Protein AF-A0A0M2H7H2-F1 (afdb_monomer_lite)

Structure (mmCIF, N/CA/C/O backbone):
data_AF-A0A0M2H7H2-F1
#
_entry.id   AF-A0A0M2H7H2-F1
#
loop_
_atom_site.group_PDB
_atom_site.id
_atom_site.type_symbol
_atom_site.label_atom_id
_atom_site.label_alt_id
_atom_site.label_comp_id
_atom_site.label_asym_id
_atom_site.label_entity_id
_atom_site.label_seq_id
_atom_site.pdbx_PDB_ins_code
_atom_site.Cartn_x
_atom_site.Cartn_y
_atom_site.Cartn_z
_atom_site.occupancy
_atom_site.B_iso_or_equiv
_atom_site.auth_seq_id
_atom_site.auth_comp_id
_atom_site.auth_asym_id
_atom_site.auth_atom_id
_atom_site.pdbx_PDB_model_num
ATOM 1 N N . MET A 1 1 ? -71.542 18.666 -13.109 1.00 45.34 1 MET A N 1
ATOM 2 C CA . MET A 1 1 ? -70.785 19.236 -11.972 1.00 45.34 1 MET A CA 1
ATOM 3 C C . MET A 1 1 ? -70.114 18.091 -11.235 1.00 45.34 1 MET A C 1
ATOM 5 O O . MET A 1 1 ? -70.822 17.278 -10.663 1.00 45.34 1 MET A O 1
ATOM 9 N N . MET A 1 2 ? -68.789 17.970 -11.308 1.00 44.16 2 MET A N 1
ATOM 10 C CA . MET A 1 2 ? -68.046 16.894 -10.643 1.00 44.16 2 MET A CA 1
ATOM 11 C C . MET A 1 2 ? -66.954 17.534 -9.781 1.00 44.16 2 MET A C 1
ATOM 13 O O . MET A 1 2 ? -66.149 18.323 -10.275 1.00 44.16 2 MET A O 1
ATOM 17 N N . ALA A 1 3 ? -67.015 17.280 -8.475 1.00 49.50 3 ALA A N 1
ATOM 18 C CA . ALA A 1 3 ? -66.170 17.903 -7.465 1.00 49.50 3 ALA A CA 1
ATOM 19 C C . ALA A 1 3 ? -64.718 17.401 -7.560 1.00 49.50 3 ALA A C 1
ATOM 21 O O . ALA A 1 3 ? -64.460 16.200 -7.626 1.00 49.50 3 ALA A O 1
ATOM 22 N N . LYS A 1 4 ? -63.759 18.332 -7.543 1.00 52.38 4 LYS A N 1
ATOM 23 C CA . LYS A 1 4 ? -62.320 18.048 -7.534 1.00 52.38 4 LYS A CA 1
ATOM 24 C C . LYS A 1 4 ? -61.893 17.646 -6.120 1.00 52.38 4 LYS A C 1
ATOM 26 O O . LYS A 1 4 ? -61.769 18.499 -5.244 1.00 52.38 4 LYS A O 1
ATOM 31 N N . ALA A 1 5 ? -61.660 16.355 -5.895 1.00 53.09 5 ALA A N 1
ATOM 32 C CA . ALA A 1 5 ? -61.084 15.862 -4.648 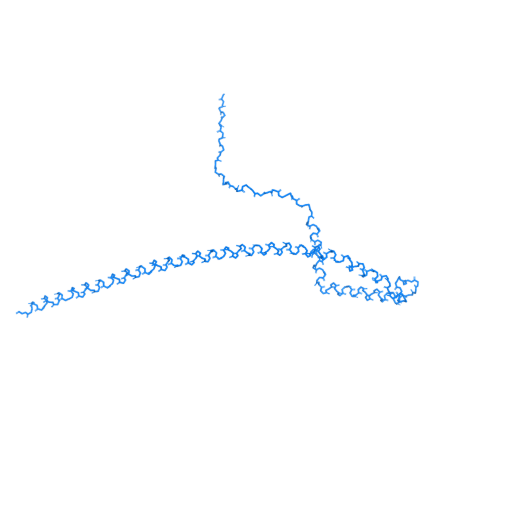1.00 53.09 5 ALA A CA 1
ATOM 33 C C . ALA A 1 5 ? -59.625 16.340 -4.509 1.00 53.09 5 ALA A C 1
ATOM 35 O O . ALA A 1 5 ? -58.766 16.041 -5.340 1.00 53.09 5 ALA A O 1
ATOM 36 N N . SER A 1 6 ? -59.360 17.111 -3.456 1.00 54.12 6 SER A N 1
ATOM 37 C CA . SER A 1 6 ? -58.027 17.573 -3.065 1.00 54.12 6 SER A CA 1
ATOM 38 C C . SER A 1 6 ? -57.212 16.405 -2.499 1.00 54.12 6 SER A C 1
ATOM 40 O O . SER A 1 6 ? -57.537 15.876 -1.436 1.00 54.12 6 SER A O 1
ATOM 42 N N . ARG A 1 7 ? -56.151 15.983 -3.201 1.00 56.59 7 ARG A N 1
ATOM 43 C CA . ARG A 1 7 ? -55.150 15.048 -2.662 1.00 56.59 7 ARG A CA 1
ATOM 44 C C . ARG A 1 7 ? -54.225 15.806 -1.713 1.00 56.59 7 ARG A C 1
ATOM 46 O O . ARG A 1 7 ? -53.404 16.603 -2.158 1.00 56.59 7 ARG A O 1
ATOM 53 N N . ARG A 1 8 ? -54.335 15.531 -0.413 1.00 61.25 8 ARG A N 1
ATOM 54 C CA . ARG A 1 8 ? -53.311 15.908 0.572 1.00 61.25 8 ARG A CA 1
ATOM 55 C C . ARG A 1 8 ? -52.084 14.993 0.410 1.00 61.25 8 ARG A C 1
ATOM 57 O O . ARG A 1 8 ? -52.277 13.788 0.248 1.00 61.25 8 ARG A O 1
ATOM 64 N N . PRO A 1 9 ? -50.850 15.523 0.448 1.00 53.06 9 PRO A N 1
ATOM 65 C CA . PRO A 1 9 ? -49.646 14.703 0.390 1.00 53.06 9 PRO A CA 1
ATOM 66 C C . PRO A 1 9 ? -49.440 13.978 1.727 1.00 53.06 9 PRO A C 1
ATOM 68 O O . PRO A 1 9 ? -49.514 14.592 2.791 1.00 53.06 9 PRO A O 1
ATOM 71 N N . ALA A 1 10 ? -49.226 12.662 1.660 1.00 61.16 10 ALA A N 1
ATOM 72 C CA . ALA A 1 10 ? -48.959 11.810 2.814 1.00 61.16 10 ALA A CA 1
ATOM 73 C C . ALA A 1 10 ? -47.617 12.186 3.467 1.00 61.16 10 ALA A C 1
ATOM 75 O O . ALA A 1 10 ? -46.617 12.387 2.781 1.00 61.16 10 ALA A O 1
ATOM 76 N N . LEU A 1 11 ? -47.619 12.285 4.797 1.00 59.72 11 LEU A N 1
ATOM 77 C CA . LEU A 1 11 ? -46.510 12.761 5.634 1.00 59.72 11 LEU A CA 1
ATOM 78 C C . LEU A 1 11 ? -45.514 11.658 6.037 1.00 59.72 11 LEU A C 1
ATOM 80 O O . LEU A 1 11 ? -44.749 11.850 6.975 1.00 59.72 11 LEU A O 1
ATOM 84 N N . ASP A 1 12 ? -45.501 10.530 5.330 1.00 58.78 12 ASP A N 1
ATOM 85 C CA . ASP A 1 12 ? -44.775 9.326 5.751 1.00 58.78 12 ASP A CA 1
ATOM 86 C C . ASP A 1 12 ? -43.577 9.011 4.841 1.00 58.78 12 ASP A C 1
ATOM 88 O O . ASP A 1 12 ? -43.400 7.908 4.332 1.00 58.78 12 ASP A O 1
ATOM 92 N N . ALA A 1 13 ? -42.757 10.032 4.584 1.00 60.41 13 ALA A N 1
ATOM 93 C CA . ALA A 1 13 ? -41.436 9.851 3.997 1.00 60.41 13 ALA A CA 1
ATOM 94 C C . ALA A 1 13 ? -40.393 10.103 5.095 1.00 60.41 13 ALA A C 1
ATOM 96 O O . ALA A 1 13 ? -40.366 11.211 5.649 1.00 60.41 13 ALA A O 1
ATOM 97 N N . PRO A 1 14 ? -39.528 9.126 5.432 1.00 47.41 14 PRO A N 1
ATOM 98 C CA . PRO A 1 14 ? -38.469 9.355 6.400 1.00 47.41 14 PRO A CA 1
ATOM 99 C C . PRO A 1 14 ? -37.608 10.508 5.887 1.00 47.41 14 PRO A C 1
ATOM 101 O O . PRO A 1 14 ? -37.116 10.481 4.757 1.00 47.41 14 PRO A O 1
ATOM 104 N N . ARG A 1 15 ? -37.466 11.556 6.708 1.00 55.69 15 ARG A N 1
ATOM 105 C CA . ARG A 1 15 ? -36.602 12.707 6.430 1.00 55.69 15 ARG A CA 1
ATOM 106 C C . ARG A 1 15 ? -35.156 12.220 6.321 1.00 55.69 15 ARG A C 1
ATOM 108 O O . ARG A 1 15 ? -34.415 12.204 7.299 1.00 55.69 15 ARG A O 1
ATOM 115 N N . GLY A 1 16 ? -34.763 11.822 5.114 1.00 48.09 16 GLY A N 1
ATOM 116 C CA . GLY A 1 16 ? -33.375 11.626 4.732 1.00 48.09 16 GLY A CA 1
ATOM 117 C C . GLY A 1 16 ? -32.630 12.927 4.988 1.00 48.09 16 GLY A C 1
ATOM 118 O O . GLY A 1 16 ? -32.994 13.978 4.463 1.00 48.09 16 GLY A O 1
ATOM 119 N N . ARG A 1 17 ? -31.638 12.846 5.870 1.00 52.53 17 ARG A N 1
ATOM 120 C CA . ARG A 1 17 ? -30.750 13.917 6.315 1.00 52.53 17 ARG A CA 1
ATOM 121 C C . ARG A 1 17 ? -30.194 14.677 5.105 1.00 52.53 17 ARG A C 1
ATOM 123 O O . ARG A 1 17 ? -29.247 14.239 4.460 1.00 52.53 17 ARG A O 1
ATOM 130 N N . GLY A 1 18 ? -30.833 15.798 4.779 1.00 53.06 18 GLY A N 1
ATOM 131 C CA . GLY A 1 18 ? -30.410 16.712 3.728 1.00 53.06 18 GLY A CA 1
ATOM 132 C C . GLY A 1 18 ? -29.109 17.381 4.139 1.00 53.06 18 GLY A C 1
ATOM 133 O O . GLY A 1 18 ? -29.073 18.125 5.114 1.00 53.06 18 GLY A O 1
ATOM 134 N N . GLY A 1 19 ? -28.037 17.081 3.415 1.00 55.91 19 GLY A N 1
ATOM 135 C CA . GLY A 1 19 ? -26.740 17.682 3.684 1.00 55.91 19 GLY A CA 1
ATOM 136 C C . GLY A 1 19 ? -25.582 16.880 3.128 1.00 55.91 19 GLY A C 1
ATOM 137 O O . GLY A 1 19 ? -24.687 16.513 3.875 1.00 55.91 19 GLY A O 1
ATOM 138 N N . MET A 1 20 ? -25.567 16.617 1.824 1.00 51.47 20 MET A N 1
ATOM 139 C CA . MET A 1 20 ? -24.298 16.401 1.139 1.00 51.47 20 MET A CA 1
ATOM 140 C C . MET A 1 20 ? -24.416 16.946 -0.272 1.00 51.47 20 MET A C 1
ATOM 142 O O . MET A 1 20 ? -25.214 16.478 -1.081 1.00 51.47 20 MET A O 1
ATOM 146 N N . LEU A 1 21 ? -23.649 18.011 -0.495 1.00 57.31 21 LEU A N 1
ATOM 147 C CA . LEU A 1 21 ? -23.339 18.609 -1.780 1.00 57.31 21 LEU A CA 1
ATOM 148 C C . LEU A 1 21 ? -23.366 17.547 -2.882 1.00 57.31 21 LEU A C 1
ATOM 150 O O . LEU A 1 21 ? -22.563 16.612 -2.865 1.00 57.31 21 LEU A O 1
ATOM 154 N N . SER A 1 22 ? -24.288 17.705 -3.833 1.00 57.06 22 SER A N 1
ATOM 155 C CA . SER A 1 22 ? -24.230 16.998 -5.109 1.00 57.06 22 SER A CA 1
ATOM 156 C C . SER A 1 22 ? -22.911 17.372 -5.774 1.00 57.06 22 SER A C 1
ATOM 158 O O . SER A 1 22 ? -22.779 18.420 -6.401 1.00 57.06 22 SER A O 1
ATOM 160 N N . ARG A 1 23 ? -21.894 16.539 -5.548 1.00 60.62 23 ARG A N 1
ATOM 161 C CA . ARG A 1 23 ? -20.603 16.626 -6.215 1.00 60.62 23 ARG A CA 1
ATOM 162 C C . ARG A 1 23 ? -20.886 16.451 -7.710 1.00 60.62 23 ARG A C 1
ATOM 164 O O . ARG A 1 23 ? -21.479 15.433 -8.070 1.00 60.62 23 ARG A O 1
ATOM 171 N N . PRO A 1 24 ? -20.527 17.415 -8.574 1.00 53.03 24 PRO A N 1
ATOM 172 C CA . PRO A 1 24 ? -20.788 17.276 -9.998 1.00 53.03 24 PRO A CA 1
ATOM 173 C C . PRO A 1 24 ? -20.114 15.997 -10.520 1.00 53.03 24 PRO A C 1
ATOM 175 O O . PRO A 1 24 ? -19.049 15.620 -10.009 1.00 53.03 24 PRO A O 1
ATOM 178 N N . PRO A 1 25 ? -20.719 15.304 -11.503 1.00 52.06 25 PRO A N 1
ATOM 179 C CA . PRO A 1 25 ? -20.148 14.092 -12.072 1.00 52.06 25 PRO A CA 1
ATOM 180 C C . PRO A 1 25 ? -18.769 14.433 -12.644 1.00 52.06 25 PRO A C 1
ATOM 182 O O . PRO A 1 25 ? -18.641 15.238 -13.565 1.00 52.06 25 PRO A O 1
ATOM 185 N N . ALA A 1 26 ? -17.720 13.876 -12.038 1.00 59.78 26 ALA A N 1
ATOM 186 C CA . ALA A 1 26 ? -16.348 14.151 -12.439 1.00 59.78 26 ALA A CA 1
ATOM 187 C C . ALA A 1 26 ? -16.138 13.677 -13.891 1.00 59.78 26 ALA A C 1
ATOM 189 O O . ALA A 1 26 ? -16.424 12.515 -14.195 1.00 59.78 26 ALA A O 1
ATOM 190 N N . PRO A 1 27 ? -15.636 14.530 -14.799 1.00 51.47 27 PRO A N 1
ATOM 191 C CA . PRO A 1 27 ? -15.522 14.181 -16.207 1.00 51.47 27 PRO A CA 1
ATOM 192 C C . PRO A 1 27 ? -14.472 13.078 -16.406 1.00 51.47 27 PRO A C 1
ATOM 194 O O . PRO A 1 27 ? -13.336 13.197 -15.962 1.00 51.47 27 PRO A O 1
ATOM 197 N N . SER A 1 28 ? -14.842 11.996 -17.099 1.00 55.47 28 SER A N 1
ATOM 198 C CA . SER A 1 28 ? -13.967 11.023 -17.793 1.00 55.47 28 SER A CA 1
ATOM 199 C C . SER A 1 28 ? -12.732 10.432 -17.067 1.00 55.47 28 SER A C 1
ATOM 201 O O . SER A 1 28 ? -11.849 9.870 -17.720 1.00 55.47 28 SER A O 1
ATOM 203 N N . ARG A 1 29 ? -12.686 10.446 -15.725 1.00 59.25 29 ARG A N 1
ATOM 204 C CA . ARG A 1 29 ? -11.609 9.855 -14.885 1.00 59.25 29 ARG A CA 1
ATOM 205 C C . ARG A 1 29 ? -11.406 8.342 -15.104 1.00 59.25 29 ARG A C 1
ATOM 207 O O . ARG A 1 29 ? -10.404 7.776 -14.661 1.00 59.25 29 ARG A O 1
ATOM 214 N N . ASP A 1 30 ? -12.339 7.716 -15.813 1.00 64.25 30 ASP A N 1
ATOM 215 C CA . ASP A 1 30 ? -12.426 6.283 -16.068 1.00 64.25 30 ASP A CA 1
ATOM 216 C C . ASP A 1 30 ? -11.562 5.798 -17.250 1.00 64.25 30 ASP A C 1
ATOM 218 O O . ASP A 1 30 ? -11.075 4.670 -17.253 1.00 64.25 30 ASP A O 1
ATOM 222 N N . ARG A 1 31 ? -11.289 6.645 -18.258 1.00 70.56 31 ARG A N 1
ATOM 223 C CA . ARG A 1 31 ? -10.403 6.260 -19.381 1.00 70.56 31 ARG A CA 1
ATOM 224 C C . ARG A 1 31 ? -8.931 6.378 -19.004 1.00 70.56 31 ARG A C 1
ATOM 226 O O . ARG A 1 31 ? -8.177 5.427 -19.179 1.00 70.56 31 ARG A O 1
ATOM 233 N N . PHE A 1 32 ? -8.547 7.522 -18.438 1.00 70.62 32 PHE A N 1
ATOM 234 C CA . PHE A 1 32 ? -7.179 7.743 -17.970 1.00 70.62 32 PHE A CA 1
ATOM 235 C C . PHE A 1 32 ? -6.838 6.814 -16.796 1.00 70.62 32 PHE A C 1
ATOM 237 O O . PHE A 1 32 ? -5.763 6.231 -16.777 1.00 70.62 32 PHE A O 1
ATOM 244 N N . GLY A 1 33 ? -7.790 6.585 -15.879 1.00 71.44 33 GLY A N 1
ATOM 245 C CA . GLY A 1 33 ? -7.630 5.639 -14.772 1.00 71.44 33 GLY A CA 1
ATOM 246 C C . GLY A 1 33 ? -7.343 4.209 -15.232 1.00 71.44 33 GLY A C 1
ATOM 247 O O . GLY A 1 33 ? -6.365 3.614 -14.782 1.00 71.44 33 GLY A O 1
ATOM 248 N N . ARG A 1 34 ? -8.134 3.683 -16.178 1.00 75.75 34 ARG A N 1
ATOM 249 C CA . ARG A 1 34 ? -7.917 2.336 -16.735 1.00 75.75 34 ARG A CA 1
ATOM 250 C C . ARG A 1 34 ? -6.601 2.217 -17.501 1.00 75.75 34 ARG A C 1
ATOM 252 O O . ARG A 1 34 ? -5.929 1.198 -17.379 1.00 75.75 34 ARG A O 1
ATOM 259 N N . PHE A 1 35 ? -6.203 3.255 -18.240 1.00 75.75 35 PHE A N 1
ATOM 260 C CA . PHE A 1 35 ? -4.898 3.286 -18.902 1.00 75.75 35 PHE A CA 1
ATOM 261 C C . PHE A 1 35 ? -3.750 3.242 -17.885 1.00 75.75 35 PHE A C 1
ATOM 263 O O . PHE A 1 35 ? -2.868 2.399 -18.007 1.00 75.75 35 PHE A O 1
ATOM 270 N N . THR A 1 36 ? -3.793 4.072 -16.835 1.00 70.75 36 THR A N 1
ATOM 271 C CA . THR A 1 36 ? -2.756 4.072 -15.787 1.00 70.75 36 THR A CA 1
ATOM 272 C C . THR A 1 36 ? -2.681 2.747 -15.031 1.00 70.75 36 THR A C 1
ATOM 274 O O . THR A 1 36 ? -1.591 2.285 -14.721 1.00 70.75 36 THR A O 1
ATOM 277 N N . GLU A 1 37 ? -3.818 2.098 -14.777 1.00 76.56 37 GLU A N 1
ATOM 278 C CA . GLU A 1 37 ? -3.860 0.798 -14.103 1.00 76.56 37 GLU A CA 1
ATOM 279 C C . GLU A 1 37 ? -3.289 -0.326 -14.981 1.00 76.56 37 GLU A C 1
ATOM 281 O O . GLU A 1 37 ? -2.571 -1.195 -14.488 1.00 76.56 37 GLU A O 1
ATOM 286 N N . TRP A 1 38 ? -3.561 -0.290 -16.291 1.00 78.62 38 TRP A N 1
ATOM 287 C CA . TRP A 1 38 ? -2.956 -1.216 -17.247 1.00 78.62 38 TRP A CA 1
ATOM 288 C C . TRP A 1 38 ? -1.441 -1.012 -17.342 1.00 78.62 38 TRP A C 1
ATOM 290 O O . TRP A 1 38 ? -0.701 -1.987 -17.254 1.00 78.62 38 TRP A O 1
ATOM 300 N N . VAL A 1 39 ? -0.975 0.240 -17.443 1.00 73.75 39 VAL A N 1
ATOM 301 C CA . VAL A 1 39 ? 0.462 0.567 -17.465 1.00 73.75 39 VAL A CA 1
ATOM 302 C C . VAL A 1 39 ? 1.149 0.106 -16.176 1.00 73.75 39 VAL A C 1
ATOM 304 O O . VAL A 1 39 ? 2.205 -0.518 -16.246 1.00 73.75 39 VAL A O 1
ATOM 307 N N . ALA A 1 40 ? 0.537 0.340 -15.011 1.00 74.88 40 ALA A N 1
ATOM 308 C CA . ALA A 1 40 ? 1.077 -0.098 -13.724 1.00 74.88 40 ALA A CA 1
ATOM 309 C C . ALA A 1 40 ? 1.194 -1.631 -13.635 1.00 74.88 40 ALA A C 1
ATOM 311 O O . ALA A 1 40 ? 2.228 -2.150 -13.214 1.00 74.88 40 ALA A O 1
ATOM 312 N N . ARG A 1 41 ? 0.174 -2.370 -14.095 1.00 78.62 41 ARG A N 1
ATOM 313 C CA . ARG A 1 41 ? 0.224 -3.841 -14.166 1.00 78.62 41 ARG A CA 1
ATOM 314 C C . ARG A 1 41 ? 1.252 -4.346 -15.180 1.00 78.62 41 ARG A C 1
ATOM 316 O O . ARG A 1 41 ? 1.944 -5.325 -14.907 1.00 78.62 41 ARG A O 1
ATOM 323 N N . ALA A 1 42 ? 1.383 -3.676 -16.322 1.00 77.81 42 ALA A N 1
ATOM 324 C CA . ALA A 1 42 ? 2.346 -4.036 -17.356 1.00 77.81 42 ALA A CA 1
ATOM 325 C C . ALA A 1 42 ? 3.796 -3.841 -16.882 1.00 77.81 42 ALA A C 1
ATOM 327 O O . ALA A 1 42 ? 4.602 -4.754 -17.036 1.00 77.81 42 ALA A O 1
ATOM 328 N N . MET A 1 43 ? 4.118 -2.712 -16.238 1.00 79.19 43 MET A N 1
ATOM 329 C CA . MET A 1 43 ? 5.469 -2.430 -15.725 1.00 79.19 43 MET A CA 1
ATOM 330 C C . MET A 1 43 ? 5.911 -3.389 -14.608 1.00 79.19 43 MET A C 1
ATOM 332 O O . MET A 1 43 ? 7.097 -3.682 -14.498 1.00 79.19 43 MET A O 1
ATOM 336 N N . GLY A 1 44 ? 4.979 -3.900 -13.796 1.00 76.19 44 GLY A N 1
ATOM 337 C CA . GLY A 1 44 ? 5.281 -4.821 -12.693 1.00 76.19 44 GLY A CA 1
ATOM 338 C C . GLY A 1 44 ? 5.471 -6.290 -13.094 1.00 76.19 44 GLY A C 1
ATOM 339 O O . GLY A 1 44 ? 5.741 -7.122 -12.231 1.00 76.19 44 GLY A O 1
ATOM 340 N N . THR A 1 45 ? 5.310 -6.640 -14.375 1.00 88.69 45 THR A N 1
ATOM 341 C CA . THR A 1 45 ? 5.364 -8.037 -14.832 1.00 88.69 45 THR A CA 1
ATOM 342 C C . THR A 1 45 ? 6.770 -8.401 -15.340 1.00 88.69 45 THR A C 1
ATOM 344 O O . THR A 1 45 ? 7.314 -7.670 -16.168 1.00 88.69 45 THR A O 1
ATOM 347 N N . PRO A 1 46 ? 7.348 -9.565 -14.971 1.00 89.25 46 PRO A N 1
ATOM 348 C CA . PRO A 1 46 ? 8.654 -10.013 -15.482 1.00 89.25 46 PRO A CA 1
ATOM 349 C C . PRO A 1 46 ? 8.740 -10.079 -17.016 1.00 89.25 46 PRO A C 1
ATOM 351 O O . PRO A 1 46 ? 9.796 -9.856 -17.603 1.00 89.25 46 PRO A O 1
ATOM 354 N N . ALA A 1 47 ? 7.611 -10.335 -17.680 1.00 88.62 47 ALA A N 1
ATOM 355 C CA . ALA A 1 47 ? 7.503 -10.358 -19.135 1.00 88.62 47 ALA A CA 1
ATOM 356 C C . ALA A 1 47 ? 7.818 -9.000 -19.793 1.00 88.62 47 ALA A C 1
ATOM 358 O O . ALA A 1 47 ? 8.381 -8.976 -20.885 1.00 88.62 47 ALA A O 1
ATOM 359 N N . PHE A 1 48 ? 7.501 -7.876 -19.138 1.00 89.25 48 PHE A N 1
ATOM 360 C CA . PHE A 1 48 ? 7.824 -6.544 -19.657 1.00 89.25 48 PHE A CA 1
ATOM 361 C C . PHE A 1 48 ? 9.335 -6.304 -19.670 1.00 89.25 48 PHE A C 1
ATOM 363 O O . PHE A 1 48 ? 9.872 -5.844 -20.676 1.00 89.25 48 PHE A O 1
ATOM 370 N N . LEU A 1 49 ? 10.024 -6.688 -18.589 1.00 89.56 49 LEU A N 1
ATOM 371 C CA . LEU A 1 49 ? 11.483 -6.608 -18.507 1.00 89.56 49 LEU A CA 1
ATOM 372 C C . LEU A 1 49 ? 12.138 -7.457 -19.599 1.00 89.56 49 LEU A C 1
ATOM 374 O O . LEU A 1 49 ? 12.994 -6.956 -20.319 1.00 89.56 49 LEU A O 1
ATOM 378 N N . LEU A 1 50 ? 11.680 -8.699 -19.791 1.00 93.69 50 LEU A N 1
ATOM 379 C CA . LEU A 1 50 ? 12.182 -9.569 -20.859 1.00 93.69 50 LEU A CA 1
ATOM 380 C C . LEU A 1 50 ? 11.962 -8.974 -22.255 1.00 93.69 50 LEU A C 1
ATOM 382 O O . LEU A 1 50 ? 12.872 -9.010 -23.080 1.00 93.69 50 LEU A O 1
ATOM 386 N N . GLY A 1 51 ? 10.785 -8.400 -22.519 1.00 93.50 51 GLY A N 1
ATOM 387 C CA . GLY A 1 51 ? 10.491 -7.737 -23.790 1.00 93.50 51 GLY A CA 1
ATOM 388 C C . GLY A 1 51 ? 11.397 -6.531 -24.051 1.00 93.50 51 GLY A C 1
ATOM 389 O O . GLY A 1 51 ? 11.946 -6.404 -25.145 1.00 93.50 51 GLY A O 1
ATOM 390 N N . LEU A 1 52 ? 11.608 -5.680 -23.040 1.00 91.88 52 LEU A N 1
ATOM 391 C CA . LEU A 1 52 ? 12.504 -4.524 -23.128 1.00 91.88 52 LEU A CA 1
ATOM 392 C C . LEU A 1 52 ? 13.962 -4.956 -23.348 1.00 91.88 52 LEU A C 1
ATOM 394 O O . LEU A 1 52 ? 14.649 -4.399 -24.201 1.00 91.88 52 LEU A O 1
ATOM 398 N N . THR A 1 53 ? 14.429 -5.984 -22.633 1.00 92.88 53 THR A N 1
ATOM 399 C CA . THR A 1 53 ? 15.771 -6.548 -22.827 1.00 92.88 53 THR A CA 1
ATOM 400 C C . THR A 1 53 ? 15.938 -7.117 -24.232 1.00 92.88 53 THR A C 1
ATOM 402 O O . THR A 1 53 ? 16.936 -6.826 -24.888 1.00 92.88 53 THR A O 1
ATOM 405 N N . LEU A 1 54 ? 14.960 -7.883 -24.724 1.00 95.94 54 LEU A N 1
ATOM 406 C CA . LEU A 1 54 ? 15.000 -8.447 -26.072 1.00 95.94 54 LEU A CA 1
ATOM 407 C C . LEU A 1 54 ? 15.020 -7.345 -27.137 1.00 95.94 54 LEU A C 1
ATOM 409 O O . LEU A 1 54 ? 15.772 -7.453 -28.101 1.00 95.94 54 LEU A O 1
ATOM 413 N N . PHE A 1 55 ? 14.252 -6.270 -26.941 1.00 94.00 55 PHE A N 1
ATOM 414 C CA . PHE A 1 55 ? 14.280 -5.096 -27.811 1.00 94.00 55 PHE A CA 1
ATOM 415 C C . PHE A 1 55 ? 15.670 -4.448 -27.849 1.00 94.00 55 PHE A C 1
ATOM 417 O O . PHE A 1 55 ? 16.204 -4.232 -28.934 1.00 94.00 55 PHE A O 1
ATOM 424 N N . CYS A 1 56 ? 16.293 -4.200 -26.692 1.00 92.62 56 CYS A N 1
ATOM 425 C CA . CYS A 1 56 ? 17.645 -3.638 -26.631 1.00 92.62 56 CYS A CA 1
ATOM 426 C C . CYS A 1 56 ? 18.675 -4.543 -27.326 1.00 92.62 56 CYS A C 1
ATOM 428 O O . CYS A 1 56 ? 19.493 -4.062 -28.108 1.00 92.62 56 CYS A O 1
ATOM 430 N N . VAL A 1 57 ? 18.616 -5.856 -27.085 1.00 93.75 57 VAL A N 1
ATOM 431 C CA . VAL A 1 57 ? 19.512 -6.832 -27.725 1.00 93.75 57 VAL A CA 1
ATOM 432 C C . VAL A 1 57 ? 19.304 -6.856 -29.238 1.00 93.75 57 VAL A C 1
ATOM 434 O O . VAL A 1 57 ? 20.279 -6.796 -29.985 1.00 93.75 57 VAL A O 1
ATOM 437 N N . ALA A 1 58 ? 18.054 -6.894 -29.703 1.00 92.94 58 ALA A N 1
ATOM 438 C CA . ALA A 1 58 ? 17.727 -6.876 -31.126 1.00 92.94 58 ALA A CA 1
ATOM 439 C C . ALA A 1 58 ? 18.186 -5.575 -31.802 1.00 92.94 58 ALA A C 1
A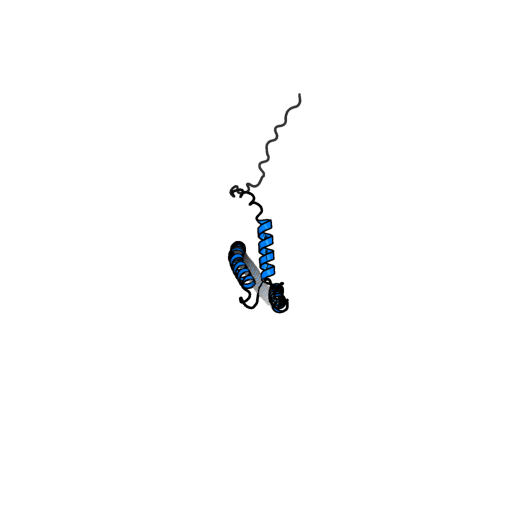TOM 441 O O . ALA A 1 58 ? 18.733 -5.621 -32.901 1.00 92.94 58 ALA A O 1
ATOM 442 N N . TRP A 1 59 ? 18.028 -4.428 -31.135 1.00 90.50 59 TRP A N 1
ATOM 443 C CA . TRP A 1 59 ? 18.484 -3.127 -31.628 1.00 90.50 59 TRP A CA 1
ATOM 444 C C . TRP A 1 59 ? 20.002 -3.077 -31.807 1.00 90.50 59 TRP A C 1
ATOM 446 O O . TRP A 1 59 ? 20.496 -2.667 -32.861 1.00 90.50 59 TRP A O 1
ATOM 456 N N . ILE A 1 60 ? 20.740 -3.519 -30.785 1.00 88.75 60 ILE A N 1
ATOM 457 C CA . ILE A 1 60 ? 22.203 -3.588 -30.810 1.00 88.75 60 ILE A CA 1
ATOM 458 C C . ILE A 1 60 ? 22.659 -4.553 -31.906 1.00 88.75 60 ILE A C 1
ATOM 460 O O . ILE A 1 60 ? 23.527 -4.203 -32.704 1.00 88.75 60 ILE A O 1
ATOM 464 N N . ALA A 1 61 ? 22.056 -5.743 -31.982 1.00 89.31 61 ALA A N 1
ATOM 465 C CA . ALA A 1 61 ? 22.380 -6.747 -32.990 1.00 89.31 61 ALA A CA 1
ATOM 466 C C . ALA A 1 61 ? 22.136 -6.220 -34.410 1.00 89.31 61 ALA A C 1
ATOM 468 O O . ALA A 1 61 ? 23.020 -6.330 -35.256 1.00 89.31 61 ALA A O 1
ATOM 469 N N . TRP A 1 62 ? 20.988 -5.582 -34.659 1.00 86.75 62 TRP A N 1
ATOM 470 C CA . TRP A 1 62 ? 20.656 -4.986 -35.954 1.00 86.75 62 TRP A CA 1
ATOM 471 C C . TRP A 1 62 ? 21.685 -3.934 -36.369 1.00 86.75 62 TRP A C 1
ATOM 473 O O . TRP A 1 62 ? 22.277 -4.028 -37.442 1.00 86.75 62 TRP A O 1
ATOM 483 N N . ASN A 1 63 ? 21.961 -2.964 -35.496 1.00 84.69 63 ASN A N 1
ATOM 484 C CA . ASN A 1 63 ? 22.867 -1.861 -35.811 1.00 84.69 63 ASN A CA 1
ATOM 485 C C . ASN A 1 63 ? 24.352 -2.260 -35.844 1.00 84.69 63 ASN A C 1
ATOM 487 O O . ASN A 1 63 ? 25.166 -1.527 -36.405 1.00 84.69 63 ASN A O 1
ATOM 491 N N . THR A 1 64 ? 24.713 -3.416 -35.283 1.00 83.00 64 THR A N 1
ATOM 492 C CA . THR A 1 64 ? 26.086 -3.942 -35.313 1.00 83.00 64 THR A CA 1
ATOM 493 C C . THR A 1 64 ? 26.322 -4.844 -36.528 1.00 83.00 64 THR A C 1
ATOM 495 O O . THR A 1 64 ? 27.361 -4.743 -37.178 1.00 83.00 64 THR A O 1
ATOM 498 N N . LEU A 1 65 ? 25.363 -5.717 -36.855 1.00 82.19 65 LEU A N 1
ATOM 499 C CA . LEU A 1 65 ? 25.508 -6.736 -37.900 1.00 82.19 65 LEU A CA 1
ATOM 500 C C . LEU A 1 65 ? 25.186 -6.212 -39.309 1.00 82.19 65 LEU A C 1
ATOM 502 O O . LEU A 1 65 ? 25.696 -6.766 -40.283 1.00 82.19 65 LEU A O 1
ATOM 506 N N . MET A 1 66 ? 24.371 -5.158 -39.454 1.00 78.06 66 MET A N 1
ATOM 507 C CA . MET A 1 66 ? 24.071 -4.595 -40.778 1.00 78.06 66 MET A CA 1
ATOM 508 C C . MET A 1 66 ? 25.252 -3.808 -41.382 1.00 78.06 66 MET A C 1
ATOM 510 O O . MET A 1 66 ? 26.087 -3.282 -40.643 1.00 78.06 66 MET A O 1
ATOM 514 N N . PRO A 1 67 ? 25.319 -3.672 -42.722 1.00 74.19 67 PRO A N 1
ATOM 515 C CA . PRO A 1 67 ? 26.263 -2.783 -43.407 1.00 74.19 67 PRO A CA 1
ATOM 516 C C . PRO A 1 67 ? 26.055 -1.309 -43.022 1.00 74.19 67 PRO A C 1
ATOM 518 O O . PRO A 1 67 ? 24.920 -0.899 -42.788 1.00 74.19 67 PRO A O 1
ATOM 521 N N . GLU A 1 68 ? 27.120 -0.498 -43.020 1.00 72.56 68 GLU A N 1
ATOM 522 C CA . GLU A 1 68 ? 27.111 0.902 -42.536 1.00 72.56 68 GLU A CA 1
ATOM 523 C C . GLU A 1 68 ? 26.008 1.783 -43.132 1.00 72.56 68 GLU A C 1
ATOM 525 O O . GLU A 1 68 ? 25.410 2.582 -42.422 1.00 72.56 68 GLU A O 1
ATOM 530 N N . GLN A 1 69 ? 25.670 1.568 -44.401 1.00 73.06 69 GLN A N 1
ATOM 531 C CA . GLN A 1 69 ? 24.604 2.276 -45.115 1.00 73.06 69 GLN A CA 1
ATOM 532 C C . GLN A 1 69 ? 23.183 2.068 -44.547 1.00 73.06 69 GLN A C 1
ATOM 534 O O . GLN A 1 69 ? 22.295 2.859 -44.848 1.00 73.06 69 GLN A O 1
ATOM 539 N N . TYR A 1 70 ? 22.956 1.036 -43.726 1.00 71.56 70 TYR A N 1
ATOM 540 C CA . TYR A 1 70 ? 21.663 0.758 -43.081 1.00 71.56 70 TYR A CA 1
ATOM 541 C C . TYR A 1 70 ? 21.705 0.878 -41.549 1.00 71.56 70 TYR A C 1
ATOM 543 O O . TYR A 1 70 ? 20.700 0.620 -40.882 1.00 71.56 70 TYR A O 1
ATOM 551 N N . ARG A 1 71 ? 22.853 1.258 -40.971 1.00 73.69 71 ARG A N 1
ATOM 552 C CA . ARG A 1 71 ? 22.985 1.464 -39.524 1.00 73.69 71 ARG A CA 1
ATOM 553 C C . ARG A 1 71 ? 22.357 2.804 -39.159 1.00 73.69 71 ARG A C 1
ATOM 555 O O . ARG A 1 71 ? 22.899 3.854 -39.486 1.00 73.69 71 ARG A O 1
ATOM 562 N N . PHE A 1 72 ? 21.223 2.763 -38.472 1.00 72.88 72 PHE A N 1
ATOM 563 C CA . PHE A 1 72 ? 20.571 3.967 -37.962 1.00 72.88 72 PHE A CA 1
ATOM 564 C C . PHE A 1 72 ? 21.278 4.504 -36.706 1.00 72.88 72 PHE A C 1
ATOM 566 O O . PHE A 1 72 ? 21.382 5.711 -36.516 1.00 72.88 72 PHE A O 1
ATOM 573 N N . ASP A 1 73 ? 21.800 3.606 -35.868 1.00 80.12 73 ASP A N 1
ATOM 574 C CA . ASP A 1 73 ? 22.412 3.912 -34.576 1.00 80.12 73 ASP A CA 1
ATOM 575 C C . ASP A 1 73 ? 23.763 3.196 -34.437 1.00 80.12 73 ASP A C 1
ATOM 577 O O . ASP A 1 73 ? 23.852 2.070 -33.952 1.00 80.12 73 ASP A O 1
ATOM 581 N N . SER A 1 74 ? 24.827 3.823 -34.941 1.00 75.31 74 SER A N 1
ATOM 582 C CA . SER A 1 74 ? 26.148 3.191 -35.043 1.00 75.31 74 SER A CA 1
ATOM 583 C C . SER A 1 74 ? 26.787 2.917 -33.676 1.00 75.31 74 SER A C 1
ATOM 585 O O . SER A 1 74 ? 26.854 3.794 -32.810 1.00 75.31 74 SER A O 1
ATOM 587 N N . ALA A 1 75 ? 27.375 1.725 -33.532 1.00 72.88 75 ALA A N 1
ATOM 588 C CA . ALA A 1 75 ? 28.166 1.343 -32.362 1.00 72.88 75 ALA A CA 1
ATOM 589 C C . ALA A 1 75 ? 29.374 2.274 -32.122 1.00 72.88 75 ALA A C 1
ATOM 591 O O . ALA A 1 75 ? 29.781 2.461 -30.979 1.00 72.88 75 ALA A O 1
ATOM 592 N N . ALA A 1 76 ? 29.909 2.916 -33.172 1.00 73.12 76 ALA A N 1
ATOM 593 C CA . ALA A 1 76 ? 31.017 3.872 -33.059 1.00 73.12 76 ALA A CA 1
ATOM 594 C C . ALA A 1 76 ? 30.659 5.116 -32.221 1.00 73.12 76 ALA A C 1
ATOM 596 O O . ALA A 1 76 ? 31.525 5.684 -31.564 1.00 73.12 76 ALA A O 1
ATOM 597 N N . ASN A 1 77 ? 29.376 5.492 -32.197 1.00 74.25 77 ASN A N 1
ATOM 598 C CA . ASN A 1 77 ? 28.850 6.607 -31.405 1.00 74.25 77 ASN A CA 1
ATOM 599 C C . ASN A 1 77 ? 28.179 6.121 -30.104 1.00 74.25 77 ASN A C 1
ATOM 601 O O . ASN A 1 77 ? 27.412 6.857 -29.485 1.00 74.25 77 ASN A O 1
ATOM 605 N N . GLY A 1 78 ? 28.410 4.862 -29.711 1.00 79.00 78 GLY A N 1
ATOM 606 C CA . GLY A 1 78 ? 27.908 4.296 -28.459 1.00 79.00 78 GLY A CA 1
ATOM 607 C C . GLY A 1 78 ? 26.386 4.145 -28.377 1.00 79.00 78 GLY A C 1
ATOM 608 O O . GLY A 1 78 ? 25.842 4.239 -27.283 1.00 79.00 78 GLY A O 1
ATOM 609 N N . PHE A 1 79 ? 25.695 3.925 -29.502 1.00 86.25 79 PHE A N 1
ATOM 610 C CA . PHE A 1 79 ? 24.227 3.820 -29.556 1.00 86.25 79 PHE A CA 1
ATOM 611 C C . PHE A 1 79 ? 23.513 5.072 -29.008 1.00 86.25 79 PHE A C 1
ATOM 613 O O . PHE A 1 79 ? 22.712 5.023 -28.064 1.00 86.25 79 PHE A O 1
ATOM 620 N N . THR A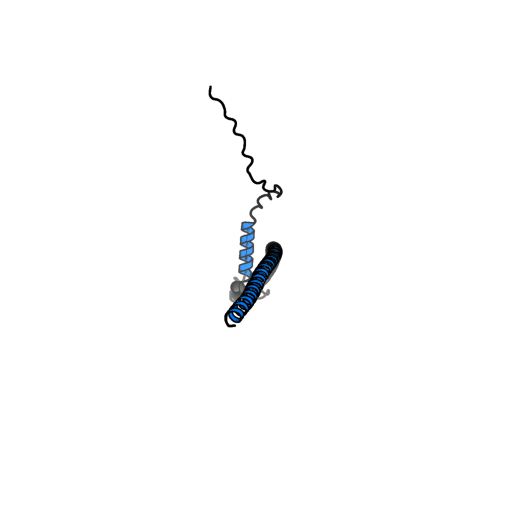 1 80 ? 23.851 6.237 -29.569 1.00 87.31 80 THR A N 1
ATOM 621 C CA . THR A 1 80 ? 23.308 7.529 -29.127 1.00 87.31 80 THR A CA 1
ATOM 622 C C . THR A 1 80 ? 21.780 7.565 -29.238 1.00 87.31 80 THR A C 1
ATOM 624 O O . THR A 1 80 ? 21.122 8.076 -28.333 1.00 87.31 80 THR A O 1
ATOM 627 N N . ALA A 1 81 ? 21.186 6.998 -30.295 1.00 88.38 81 ALA A N 1
ATOM 628 C CA . ALA A 1 81 ? 19.733 7.032 -30.471 1.00 88.38 81 ALA A CA 1
ATOM 629 C C . ALA A 1 81 ? 19.012 6.179 -29.417 1.00 88.38 81 ALA A C 1
ATOM 631 O O . ALA A 1 81 ? 18.049 6.647 -28.804 1.00 88.38 81 ALA A O 1
ATOM 632 N N . LEU A 1 82 ? 19.515 4.969 -29.144 1.00 90.62 82 LEU A N 1
ATOM 633 C CA . LEU A 1 82 ? 19.005 4.117 -28.069 1.00 90.62 82 LEU A CA 1
ATOM 634 C C . LEU A 1 82 ? 19.094 4.826 -26.711 1.00 90.62 82 LEU A C 1
ATOM 636 O O . LEU A 1 82 ? 18.139 4.824 -25.937 1.00 90.62 82 LEU A O 1
ATOM 640 N N . THR A 1 83 ? 20.219 5.486 -26.443 1.00 91.69 83 THR A N 1
ATOM 641 C CA . THR A 1 83 ? 20.451 6.216 -25.189 1.00 91.69 83 THR A CA 1
ATOM 642 C C . THR A 1 83 ? 19.481 7.389 -25.022 1.00 91.69 83 THR A C 1
ATOM 644 O O . THR A 1 83 ? 18.876 7.567 -23.959 1.00 91.69 83 THR A O 1
ATOM 647 N N . LEU A 1 84 ? 19.266 8.172 -26.082 1.00 91.94 84 LEU A N 1
ATOM 648 C CA . LEU A 1 84 ? 18.288 9.262 -26.082 1.00 91.94 84 LEU A CA 1
ATOM 649 C C . LEU A 1 84 ? 16.864 8.736 -25.859 1.00 91.94 84 LEU A C 1
ATOM 651 O O . LEU A 1 84 ? 16.107 9.303 -25.073 1.00 91.94 84 LEU A O 1
ATOM 655 N N . MET A 1 85 ? 16.508 7.613 -26.481 1.00 92.12 85 MET A N 1
ATOM 656 C CA . MET A 1 85 ? 15.195 6.998 -26.302 1.00 92.12 85 MET A CA 1
ATOM 657 C C . MET A 1 85 ? 14.977 6.488 -24.870 1.00 92.12 85 MET A C 1
ATOM 659 O O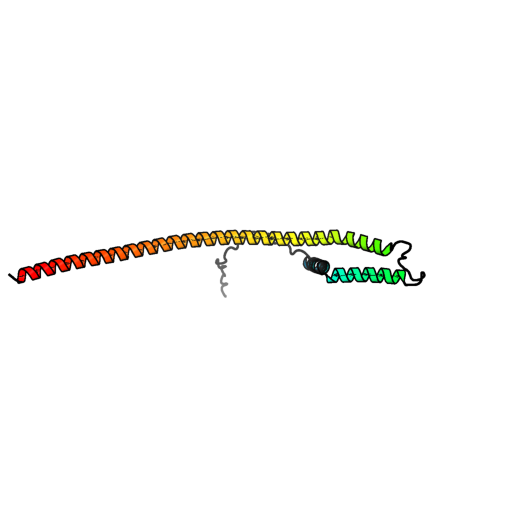 . MET A 1 85 ? 13.928 6.752 -24.282 1.00 92.12 85 MET A O 1
ATOM 663 N N . LEU A 1 86 ? 15.960 5.801 -24.281 1.00 92.25 86 LEU A N 1
ATOM 664 C CA . LEU A 1 86 ? 15.869 5.288 -22.909 1.00 92.25 86 LEU A CA 1
ATOM 665 C C . LEU A 1 86 ? 15.824 6.418 -21.869 1.00 92.25 86 LEU A C 1
ATOM 667 O O . LEU A 1 86 ? 15.048 6.349 -20.915 1.00 92.25 86 LEU A O 1
ATOM 671 N N . SER A 1 87 ? 16.596 7.490 -22.066 1.00 94.19 87 SER A N 1
ATOM 672 C CA . SER A 1 87 ? 16.545 8.663 -21.179 1.00 94.19 87 SER A CA 1
ATOM 673 C C . SER A 1 87 ? 15.195 9.388 -21.252 1.00 94.19 87 SER A C 1
ATOM 675 O O . SER A 1 87 ? 14.631 9.747 -20.214 1.00 94.19 87 SER A O 1
ATOM 677 N N . LEU A 1 88 ? 14.612 9.517 -22.449 1.00 93.44 88 LEU A N 1
ATOM 678 C CA . LEU A 1 88 ? 13.252 10.032 -22.621 1.00 93.44 88 LEU A CA 1
ATOM 679 C C . LEU A 1 88 ? 12.211 9.128 -21.944 1.00 93.44 88 LEU A C 1
ATOM 681 O O . LEU A 1 88 ? 11.313 9.624 -21.261 1.00 93.44 88 LEU A O 1
ATOM 685 N N . GLN A 1 89 ? 12.338 7.807 -22.097 1.00 93.19 89 GLN A N 1
ATOM 686 C CA . GLN A 1 89 ? 11.434 6.835 -21.481 1.00 93.19 89 GLN A CA 1
ATOM 687 C C . GLN A 1 89 ? 11.435 6.963 -19.953 1.00 93.19 89 GLN A C 1
ATOM 689 O O . GLN A 1 89 ? 10.364 7.012 -19.346 1.00 93.19 89 GLN A O 1
ATOM 694 N N . ALA A 1 90 ? 12.612 7.084 -19.336 1.00 90.31 90 ALA A N 1
ATOM 695 C CA . ALA A 1 90 ? 12.734 7.313 -17.899 1.00 90.31 90 ALA A CA 1
ATOM 696 C C . ALA A 1 90 ? 12.089 8.645 -17.469 1.00 90.31 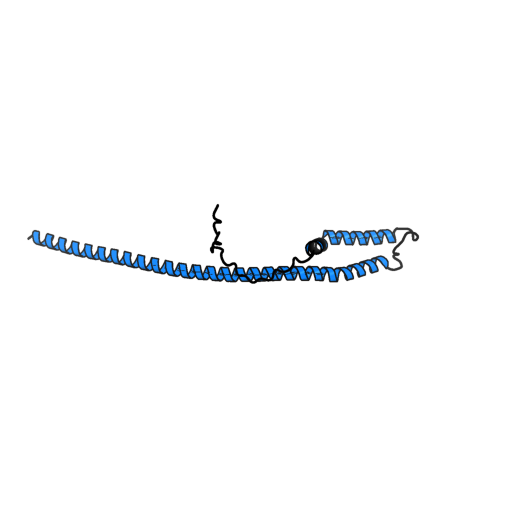90 ALA A C 1
ATOM 698 O O . ALA A 1 90 ? 11.350 8.686 -16.482 1.00 90.31 90 ALA A O 1
ATOM 699 N N . SER A 1 91 ? 12.307 9.718 -18.238 1.00 94.69 91 SER A N 1
ATOM 700 C CA . SER A 1 91 ? 11.746 11.044 -17.951 1.00 94.69 91 SER A CA 1
ATOM 701 C C . SER A 1 91 ? 10.214 11.060 -17.986 1.00 94.69 91 SER A C 1
ATOM 703 O O . SER A 1 91 ? 9.591 11.647 -17.102 1.00 94.69 91 SER A O 1
ATOM 705 N N . TYR A 1 92 ? 9.591 10.375 -18.951 1.00 91.75 92 TYR A N 1
ATOM 706 C CA . TYR A 1 92 ? 8.129 10.299 -19.050 1.00 91.75 92 TYR A CA 1
ATOM 707 C C . TYR A 1 92 ? 7.502 9.269 -18.095 1.00 91.75 92 TYR A C 1
ATOM 709 O O . TYR A 1 92 ? 6.346 9.416 -17.695 1.00 91.75 92 TYR A O 1
ATOM 717 N N . ALA A 1 93 ? 8.254 8.247 -17.674 1.00 88.38 93 ALA A N 1
ATOM 718 C CA . ALA A 1 93 ? 7.782 7.282 -16.685 1.00 88.38 93 ALA A CA 1
ATOM 719 C C . ALA A 1 93 ? 7.546 7.934 -15.311 1.00 88.38 93 ALA A C 1
ATOM 721 O O . ALA A 1 93 ? 6.521 7.670 -14.686 1.00 88.38 93 ALA A O 1
ATOM 722 N N . ALA A 1 94 ? 8.437 8.825 -14.864 1.00 87.75 94 ALA A N 1
ATOM 723 C CA . ALA A 1 94 ? 8.346 9.486 -13.558 1.00 87.75 94 ALA A CA 1
ATOM 724 C C . ALA A 1 94 ? 6.990 10.187 -13.276 1.00 87.75 94 ALA A C 1
ATOM 726 O O . ALA A 1 94 ? 6.362 9.868 -12.262 1.00 87.75 94 ALA A O 1
ATOM 727 N N . PRO A 1 95 ? 6.470 11.085 -14.139 1.00 87.75 95 PRO A N 1
ATOM 728 C CA . PRO A 1 95 ? 5.178 11.732 -13.904 1.00 87.75 95 PRO A CA 1
ATOM 729 C C . PRO A 1 95 ? 3.994 10.757 -13.988 1.00 87.75 95 PRO A C 1
ATOM 731 O O . PRO A 1 95 ? 3.014 10.914 -13.261 1.00 87.75 95 PRO A O 1
ATOM 734 N N . LEU A 1 96 ? 4.073 9.731 -14.841 1.00 84.25 96 LEU A N 1
ATOM 735 C CA . LEU A 1 96 ? 3.046 8.688 -14.931 1.00 84.25 96 LEU A CA 1
ATOM 736 C C . LEU A 1 96 ? 2.972 7.855 -13.648 1.00 84.25 96 LEU A C 1
ATOM 738 O O . LEU A 1 96 ? 1.878 7.581 -13.153 1.00 84.25 96 LEU A O 1
ATOM 742 N N . ILE A 1 97 ? 4.132 7.490 -13.101 1.00 86.12 97 ILE A N 1
ATOM 743 C CA . ILE A 1 97 ? 4.248 6.766 -11.836 1.00 86.12 97 ILE A CA 1
ATOM 744 C C . ILE A 1 97 ? 3.683 7.614 -10.697 1.00 86.12 97 ILE A C 1
ATOM 746 O O . ILE A 1 97 ? 2.884 7.102 -9.920 1.00 86.12 97 ILE A O 1
ATOM 750 N N . LEU A 1 98 ? 4.005 8.910 -10.636 1.00 87.56 98 LEU A N 1
ATOM 751 C CA . LEU A 1 98 ? 3.466 9.819 -9.619 1.00 87.56 98 LEU A CA 1
ATOM 752 C C . LEU A 1 98 ? 1.932 9.887 -9.671 1.00 87.56 98 LEU A C 1
ATOM 754 O O . LEU A 1 98 ? 1.262 9.828 -8.643 1.00 87.56 98 LEU A O 1
ATOM 758 N N . LEU A 1 99 ? 1.343 9.960 -10.869 1.00 83.81 99 LEU A N 1
ATOM 759 C CA . LEU A 1 99 ? -0.115 9.940 -11.025 1.00 83.81 99 LEU A CA 1
ATOM 760 C C . LEU A 1 99 ? -0.733 8.603 -10.594 1.00 83.81 99 LEU A C 1
ATOM 762 O O . LEU A 1 99 ? -1.823 8.592 -10.015 1.00 83.81 99 LEU A O 1
ATOM 766 N N . ALA A 1 100 ? -0.061 7.484 -10.872 1.00 84.06 100 ALA A N 1
ATOM 767 C CA . ALA A 1 100 ? -0.489 6.168 -10.411 1.00 84.06 100 ALA A CA 1
ATOM 768 C C . ALA A 1 100 ? -0.401 6.049 -8.879 1.00 84.06 100 ALA A C 1
ATOM 770 O O . ALA A 1 100 ? -1.340 5.538 -8.267 1.00 84.06 100 ALA A O 1
ATOM 771 N N . GLN A 1 101 ? 0.663 6.584 -8.272 1.00 86.88 101 GLN A N 1
ATOM 772 C CA . GLN A 1 101 ? 0.869 6.639 -6.821 1.00 86.88 101 GLN A CA 1
ATOM 773 C C . GLN A 1 101 ? -0.207 7.483 -6.136 1.00 86.88 101 GLN A C 1
ATOM 775 O O . GLN A 1 101 ? -0.926 6.949 -5.303 1.00 86.88 101 GLN A O 1
ATOM 780 N N . ASN A 1 102 ? -0.461 8.716 -6.589 1.00 85.50 102 ASN A N 1
ATOM 781 C CA . ASN A 1 102 ? -1.533 9.557 -6.036 1.00 85.50 102 ASN A CA 1
ATOM 782 C C . ASN A 1 102 ? -2.901 8.848 -6.041 1.00 85.50 102 ASN A C 1
ATOM 784 O O . ASN A 1 102 ? -3.711 9.010 -5.132 1.00 85.50 102 ASN A O 1
ATOM 788 N N . ARG A 1 103 ? -3.180 8.038 -7.072 1.00 84.56 103 ARG A N 1
ATOM 789 C CA . ARG A 1 103 ? -4.418 7.245 -7.151 1.00 84.56 103 ARG A CA 1
ATOM 790 C C . ARG A 1 103 ? -4.424 6.013 -6.250 1.00 84.56 103 ARG A C 1
ATOM 792 O O . ARG A 1 103 ? -5.508 5.507 -5.947 1.00 84.56 103 ARG A O 1
ATOM 799 N N . GLN A 1 104 ? -3.264 5.445 -5.952 1.00 85.50 104 GLN A N 1
ATOM 800 C CA . GLN A 1 104 ? -3.127 4.364 -4.983 1.00 85.50 104 GLN A CA 1
ATOM 801 C C . GLN A 1 104 ? -3.332 4.934 -3.577 1.00 85.50 104 GLN A C 1
ATOM 803 O O . GLN A 1 104 ? -4.229 4.468 -2.887 1.00 85.50 104 GLN A O 1
ATOM 808 N N . ASP A 1 105 ? -2.661 6.035 -3.244 1.00 88.75 105 ASP A N 1
ATOM 809 C CA . ASP A 1 105 ? -2.782 6.727 -1.957 1.00 88.75 105 ASP A CA 1
ATOM 810 C C . ASP A 1 105 ? -4.222 7.187 -1.677 1.00 88.75 105 ASP A C 1
ATOM 812 O O . ASP A 1 105 ? -4.737 7.010 -0.573 1.00 88.75 105 ASP A O 1
ATOM 816 N N . ASP A 1 106 ? -4.919 7.718 -2.692 1.00 87.50 106 ASP A N 1
ATOM 817 C CA . ASP A 1 106 ? -6.344 8.068 -2.602 1.00 87.50 106 ASP A CA 1
ATOM 818 C C . ASP A 1 106 ? -7.210 6.853 -2.206 1.00 87.50 106 ASP A C 1
ATOM 820 O O . ASP A 1 106 ? -8.136 6.982 -1.400 1.00 87.50 106 ASP A O 1
ATOM 824 N N . ARG A 1 107 ? -6.938 5.673 -2.786 1.00 88.69 107 ARG A N 1
ATOM 825 C CA . ARG A 1 107 ? -7.670 4.429 -2.487 1.00 88.69 107 ARG A CA 1
ATOM 826 C C . ARG A 1 107 ? -7.322 3.903 -1.103 1.00 88.69 107 ARG A C 1
ATOM 828 O O . ARG A 1 107 ? -8.235 3.588 -0.342 1.00 88.69 107 ARG A O 1
ATOM 835 N N . ASP A 1 108 ? -6.038 3.869 -0.775 1.00 91.81 108 ASP A N 1
ATOM 836 C CA . ASP A 1 108 ? -5.532 3.383 0.505 1.00 91.81 108 ASP A CA 1
ATOM 837 C C . ASP A 1 108 ? -6.083 4.244 1.650 1.00 91.81 108 ASP A C 1
ATOM 839 O O . ASP A 1 108 ? -6.552 3.719 2.658 1.00 91.81 108 ASP A O 1
ATOM 843 N N . ARG A 1 109 ? -6.174 5.567 1.460 1.00 93.19 109 ARG A N 1
ATOM 844 C CA . ARG A 1 109 ? -6.811 6.477 2.422 1.00 93.19 109 ARG A CA 1
ATOM 845 C C . ARG A 1 109 ? -8.282 6.142 2.670 1.00 93.19 109 ARG A C 1
ATOM 847 O O . ARG A 1 109 ? -8.722 6.146 3.818 1.00 93.19 109 ARG A O 1
ATOM 854 N N . VAL A 1 110 ? -9.055 5.884 1.613 1.00 92.25 110 VAL A N 1
ATOM 855 C CA . VAL A 1 110 ? -10.475 5.511 1.748 1.00 92.25 110 VAL A CA 1
ATOM 856 C C . VAL A 1 110 ? -10.615 4.164 2.453 1.00 92.25 110 VAL A C 1
ATOM 858 O O . VAL A 1 110 ? -11.496 4.014 3.297 1.00 92.25 110 VAL A O 1
ATOM 861 N N . GLN A 1 111 ? -9.747 3.204 2.138 1.00 92.88 111 GLN A N 1
ATOM 862 C CA . GLN A 1 111 ? -9.748 1.897 2.783 1.00 92.88 111 GLN A CA 1
ATOM 863 C C . GLN A 1 111 ? -9.431 2.006 4.281 1.00 92.88 111 GLN A C 1
ATOM 865 O O . GLN A 1 111 ? -10.170 1.455 5.092 1.00 92.88 111 GLN A O 1
ATOM 870 N N . ILE A 1 112 ? -8.420 2.795 4.658 1.00 94.19 112 ILE A N 1
ATOM 871 C CA . ILE A 1 112 ? -8.060 3.050 6.062 1.00 94.19 112 ILE A CA 1
ATOM 872 C C . ILE A 1 112 ? -9.229 3.674 6.833 1.00 94.19 112 ILE A C 1
ATOM 874 O O . ILE A 1 112 ? -9.527 3.255 7.950 1.00 94.19 112 ILE A O 1
ATOM 878 N N . GLU A 1 113 ? -9.918 4.655 6.246 1.00 94.75 113 GLU A N 1
ATOM 879 C CA . GLU A 1 113 ? -11.079 5.291 6.878 1.00 94.75 113 GLU A CA 1
ATOM 880 C C . GLU A 1 113 ? -12.227 4.292 7.095 1.00 94.75 113 GLU A C 1
ATOM 882 O O . GLU A 1 113 ? -12.843 4.255 8.160 1.00 94.75 113 GLU A O 1
ATOM 887 N N . GLN A 1 114 ? -12.498 3.434 6.107 1.00 95.00 114 GLN A N 1
ATOM 888 C CA . GLN A 1 114 ? -13.515 2.389 6.235 1.00 95.00 114 GLN A CA 1
ATOM 889 C C . GLN A 1 114 ? -13.147 1.352 7.296 1.00 95.00 114 GLN A C 1
ATOM 891 O O . GLN A 1 114 ? -14.008 0.958 8.084 1.00 95.00 114 GLN A O 1
ATOM 896 N N . ASP A 1 115 ? -11.889 0.922 7.336 1.00 95.31 115 ASP A N 1
ATOM 897 C CA . ASP A 1 115 ? -11.410 -0.041 8.324 1.00 95.31 115 ASP A CA 1
ATOM 898 C C . ASP A 1 115 ? -11.468 0.545 9.735 1.00 95.31 115 ASP A C 1
ATOM 900 O O . ASP A 1 115 ? -11.902 -0.137 10.664 1.00 95.31 115 ASP A O 1
ATOM 904 N N . ARG A 1 116 ? -11.166 1.839 9.891 1.00 95.69 116 ARG A N 1
ATOM 905 C CA . ARG A 1 116 ? -11.353 2.554 11.155 1.00 95.69 116 ARG A CA 1
ATOM 906 C C . ARG A 1 116 ? -12.819 2.557 11.595 1.00 95.69 116 ARG A C 1
ATOM 908 O O . ARG A 1 116 ? -13.113 2.173 12.723 1.00 95.69 116 ARG A O 1
ATOM 915 N N . GLN A 1 117 ? -13.745 2.931 10.712 1.00 95.38 117 GLN A N 1
ATOM 916 C CA . GLN A 1 117 ? -15.177 2.939 11.037 1.00 95.38 117 GLN A CA 1
ATOM 917 C C . GLN A 1 117 ? -15.707 1.540 11.370 1.00 95.38 117 GLN A C 1
ATOM 919 O O . GLN A 1 117 ? -16.560 1.387 12.244 1.00 95.38 117 GLN A O 1
ATOM 924 N N . ARG A 1 118 ? -15.214 0.504 10.683 1.00 94.81 118 ARG A N 1
ATOM 925 C CA . ARG A 1 118 ? -15.538 -0.893 10.998 1.00 94.81 118 ARG A CA 1
ATOM 926 C C . ARG A 1 118 ? -15.000 -1.292 12.368 1.00 94.81 118 ARG A C 1
ATOM 928 O O . ARG A 1 118 ? -15.737 -1.904 13.130 1.00 94.81 118 ARG A O 1
ATOM 935 N N . ALA A 1 119 ? -13.766 -0.921 12.701 1.00 95.44 119 ALA A N 1
ATOM 936 C CA . ALA A 1 119 ? -13.176 -1.199 14.007 1.00 95.44 119 ALA A CA 1
ATOM 937 C C . ALA A 1 119 ? -13.954 -0.520 15.146 1.00 95.44 119 ALA A C 1
ATOM 939 O O . ALA A 1 119 ? -14.250 -1.169 16.146 1.00 95.44 119 ALA A O 1
ATOM 940 N N . GLU A 1 120 ? -14.351 0.744 14.971 1.00 95.94 120 GLU A N 1
ATOM 941 C CA . GLU A 1 120 ? -15.174 1.474 15.945 1.00 95.94 120 GLU A CA 1
ATOM 942 C C . GLU A 1 120 ? -16.546 0.802 16.152 1.00 95.94 120 GLU A C 1
ATOM 944 O O . GLU A 1 120 ? -16.982 0.634 17.290 1.00 95.94 120 GLU A O 1
ATOM 949 N N . ARG A 1 121 ? -17.200 0.338 15.075 1.00 94.88 121 ARG A N 1
ATOM 950 C CA . ARG A 1 121 ? -18.461 -0.426 15.168 1.00 94.88 121 ARG A CA 1
ATOM 951 C C . ARG A 1 121 ? -18.277 -1.773 15.860 1.00 94.88 121 ARG A C 1
ATOM 953 O O . ARG A 1 121 ? -19.042 -2.093 16.758 1.00 94.88 121 ARG A O 1
ATOM 960 N N . ASN A 1 122 ? -17.241 -2.526 15.497 1.00 94.38 122 ASN A N 1
ATOM 961 C CA . ASN A 1 122 ? -16.951 -3.823 16.110 1.00 94.38 122 ASN A CA 1
ATOM 962 C C . ASN A 1 122 ? -16.669 -3.693 17.613 1.00 94.38 122 ASN A C 1
ATOM 964 O O . ASN A 1 122 ? -17.077 -4.553 18.393 1.00 94.38 122 ASN A O 1
ATOM 968 N N . LEU A 1 123 ? -15.982 -2.623 18.028 1.00 96.38 123 LEU A N 1
ATOM 969 C CA . LEU A 1 123 ? -15.756 -2.325 19.440 1.00 96.38 123 LEU A CA 1
ATOM 970 C C . LEU A 1 123 ? -17.089 -2.056 20.149 1.00 96.38 123 LEU A C 1
ATOM 972 O O . LEU A 1 123 ? -17.354 -2.675 21.177 1.00 96.38 123 LEU A O 1
ATOM 976 N N . ALA A 1 124 ? -17.949 -1.211 19.575 1.00 95.56 124 ALA A N 1
ATOM 977 C CA . ALA A 1 124 ? -19.271 -0.923 20.133 1.00 95.56 124 ALA A CA 1
ATOM 978 C C . ALA A 1 124 ? -20.159 -2.178 20.235 1.00 95.56 124 ALA A C 1
ATOM 980 O O . ALA A 1 124 ? -20.788 -2.398 21.269 1.00 95.56 124 ALA A O 1
ATOM 981 N N . ASP A 1 125 ? -20.162 -3.033 19.210 1.00 95.81 125 ASP A N 1
ATOM 982 C CA . ASP A 1 125 ? -20.902 -4.300 19.211 1.00 95.81 125 ASP A CA 1
ATOM 983 C C . ASP A 1 125 ? -20.360 -5.258 20.281 1.00 95.81 125 ASP A C 1
ATOM 985 O O . ASP A 1 125 ? -21.126 -5.914 20.985 1.00 95.81 125 ASP A O 1
ATOM 989 N N . THR A 1 126 ? -19.039 -5.302 20.465 1.00 96.06 126 THR A N 1
ATOM 990 C CA . THR A 1 126 ? -18.410 -6.123 21.510 1.00 96.06 126 THR A CA 1
ATOM 991 C C . THR A 1 126 ? -18.762 -5.612 22.906 1.00 96.06 126 THR A C 1
ATOM 993 O O . THR A 1 126 ? -19.088 -6.408 23.786 1.00 96.06 126 THR A O 1
ATOM 996 N N . GLU A 1 127 ? -18.744 -4.294 23.123 1.00 96.25 127 GLU A N 1
ATOM 997 C CA . GLU A 1 127 ? -19.187 -3.698 24.386 1.00 96.25 127 GLU A CA 1
ATOM 998 C C . GLU A 1 127 ? -20.667 -3.971 24.661 1.00 96.25 127 GLU A C 1
ATOM 1000 O O . GLU A 1 127 ? -21.040 -4.241 25.805 1.00 96.25 127 GLU A O 1
ATOM 1005 N N . TYR A 1 128 ? -21.509 -3.909 23.628 1.00 96.38 128 TYR A N 1
ATOM 1006 C CA . TYR A 1 128 ? -22.924 -4.234 23.735 1.00 96.38 128 TYR A CA 1
ATOM 1007 C C . TYR A 1 128 ? -23.116 -5.694 24.155 1.00 96.38 128 TYR A C 1
ATOM 1009 O O . TYR A 1 128 ? -23.743 -5.961 25.181 1.00 96.38 128 TYR A O 1
ATOM 1017 N N . LEU A 1 129 ? -22.486 -6.631 23.441 1.00 96.75 129 LEU A N 1
ATOM 1018 C CA . LEU A 1 129 ? -22.530 -8.056 23.771 1.00 96.75 129 LEU A CA 1
ATOM 1019 C C . LEU A 1 129 ? -21.996 -8.339 25.181 1.00 96.75 129 LEU A C 1
ATOM 1021 O O . LEU A 1 129 ? -22.579 -9.146 25.900 1.00 96.75 129 LEU A O 1
ATOM 1025 N N . ALA A 1 130 ? -20.934 -7.661 25.620 1.00 96.31 130 ALA A N 1
ATOM 1026 C CA . ALA A 1 130 ? -20.410 -7.815 26.975 1.00 96.31 130 ALA A CA 1
ATOM 1027 C C . ALA A 1 130 ? -21.435 -7.391 28.043 1.00 96.31 130 ALA A C 1
ATOM 1029 O O . ALA A 1 130 ? -21.602 -8.094 29.042 1.00 96.31 130 ALA A O 1
ATOM 1030 N N . ARG A 1 131 ? -22.155 -6.278 27.832 1.00 96.56 131 ARG A N 1
ATOM 1031 C CA . ARG A 1 131 ? -23.219 -5.829 28.750 1.00 96.56 131 ARG A CA 1
ATOM 1032 C C . ARG A 1 131 ? -24.397 -6.799 28.769 1.00 96.56 131 ARG A C 1
ATOM 1034 O O . ARG A 1 131 ? -24.869 -7.138 29.852 1.00 96.56 131 ARG A O 1
ATOM 1041 N N . GLU A 1 132 ? -24.820 -7.283 27.605 1.00 97.38 132 GLU A N 1
ATOM 1042 C CA . GLU A 1 132 ? -25.881 -8.292 27.484 1.00 97.38 132 GLU A CA 1
ATOM 1043 C C . GLU A 1 132 ? -25.503 -9.597 28.204 1.00 97.38 132 GLU A C 1
ATOM 1045 O O . GLU A 1 132 ? -26.300 -10.147 28.961 1.00 97.38 132 GLU A O 1
ATOM 1050 N N . ILE A 1 133 ? -24.254 -10.060 28.068 1.00 97.06 133 ILE A N 1
ATOM 1051 C CA . ILE A 1 133 ? -23.754 -11.251 28.775 1.00 97.06 133 ILE A CA 1
ATOM 1052 C C . ILE A 1 133 ? -23.768 -11.045 30.295 1.00 97.06 133 ILE A C 1
ATOM 1054 O O . ILE A 1 133 ? -24.141 -11.958 31.033 1.00 97.06 133 ILE A O 1
ATOM 1058 N N . VAL A 1 134 ? -23.376 -9.865 30.787 1.00 97.50 134 VAL A N 1
ATOM 1059 C CA . VAL A 1 134 ? -23.417 -9.560 32.227 1.00 97.50 134 VAL A CA 1
ATOM 1060 C C . VAL A 1 134 ? -24.856 -9.552 32.743 1.00 97.50 134 VAL A C 1
ATOM 1062 O O . VAL A 1 134 ? -25.119 -10.159 33.783 1.00 97.50 134 VAL A O 1
ATOM 1065 N N . ALA A 1 135 ? -25.785 -8.929 32.014 1.00 96.69 135 ALA A N 1
ATOM 1066 C CA . ALA A 1 135 ? -27.203 -8.923 32.364 1.00 96.69 135 ALA A CA 1
ATOM 1067 C C . ALA A 1 135 ? -27.779 -10.349 32.401 1.00 96.69 135 ALA A C 1
ATOM 1069 O O . ALA A 1 135 ? -28.419 -10.742 33.379 1.00 96.69 135 ALA A O 1
ATOM 1070 N N . LEU A 1 136 ? -27.467 -11.160 31.387 1.00 96.75 136 LEU A N 1
ATOM 1071 C CA . LEU A 1 136 ? -27.877 -12.559 31.311 1.00 96.75 136 LEU A CA 1
ATOM 1072 C C . LEU A 1 136 ? -27.283 -13.398 32.453 1.00 96.75 136 LEU A C 1
ATOM 1074 O O . LEU A 1 136 ? -27.991 -14.198 33.064 1.00 96.75 136 LEU A O 1
ATOM 1078 N N . ARG A 1 137 ? -26.010 -13.187 32.809 1.00 97.31 137 ARG A N 1
ATOM 1079 C CA . ARG A 1 137 ? -25.366 -13.856 33.951 1.00 97.31 137 ARG A CA 1
ATOM 1080 C C . ARG A 1 137 ? -26.060 -13.517 35.270 1.00 97.31 137 ARG A C 1
ATOM 1082 O O . ARG A 1 137 ? -26.254 -14.414 36.090 1.00 97.31 137 ARG A O 1
ATOM 1089 N N . MET A 1 138 ? -26.403 -12.249 35.496 1.00 96.25 138 MET A N 1
ATOM 1090 C CA . MET A 1 138 ? -27.102 -11.827 36.715 1.00 96.25 138 MET A CA 1
ATOM 1091 C C . MET A 1 138 ? -28.475 -12.495 36.821 1.00 96.25 138 MET A C 1
ATOM 1093 O O . MET A 1 138 ? -28.757 -13.103 37.849 1.00 96.25 138 MET A O 1
ATOM 1097 N N . ALA A 1 139 ? -29.264 -12.483 35.741 1.00 95.69 139 ALA A N 1
ATOM 1098 C CA . ALA A 1 139 ? -30.567 -13.148 35.697 1.00 95.69 139 ALA A CA 1
ATOM 1099 C C . ALA A 1 139 ? -30.467 -14.662 35.971 1.00 95.69 139 ALA A C 1
ATOM 1101 O O . ALA A 1 139 ? -31.243 -15.208 36.750 1.00 95.69 139 ALA A O 1
ATOM 1102 N N . LEU A 1 140 ? -29.475 -15.346 35.388 1.00 95.75 140 LEU A N 1
ATOM 1103 C CA . LEU A 1 140 ? -29.235 -16.771 35.657 1.00 95.75 140 LEU A CA 1
ATOM 1104 C C . LEU A 1 140 ? -28.819 -17.044 37.109 1.00 95.75 140 LEU A C 1
ATOM 1106 O O . LEU A 1 140 ? -29.214 -18.059 37.685 1.00 95.75 140 LEU A O 1
ATOM 1110 N N . THR A 1 141 ? -28.015 -16.159 37.701 1.00 95.31 141 THR A N 1
ATOM 1111 C CA . THR A 1 141 ? -27.559 -16.305 39.091 1.00 95.31 141 THR A CA 1
ATOM 1112 C C . THR A 1 141 ? -28.730 -16.158 40.063 1.00 95.31 141 THR A C 1
ATOM 1114 O O . THR A 1 141 ? -28.849 -16.960 40.986 1.00 95.31 141 THR A O 1
ATOM 1117 N N . ASP A 1 142 ? -29.613 -15.189 39.818 1.00 94.12 142 ASP A N 1
ATOM 1118 C CA . ASP A 1 142 ? -30.814 -14.936 40.621 1.00 94.12 142 ASP A CA 1
ATOM 1119 C C . ASP A 1 142 ? -31.777 -16.136 40.594 1.00 94.12 142 ASP A C 1
ATOM 1121 O O . ASP A 1 142 ? -32.102 -16.708 41.636 1.00 94.12 142 ASP A O 1
ATOM 1125 N N . LEU A 1 143 ? -32.089 -16.638 39.391 1.00 93.56 143 LEU A N 1
ATOM 1126 C CA . LEU A 1 143 ? -32.899 -17.849 39.195 1.00 93.56 143 LEU A CA 1
ATOM 1127 C C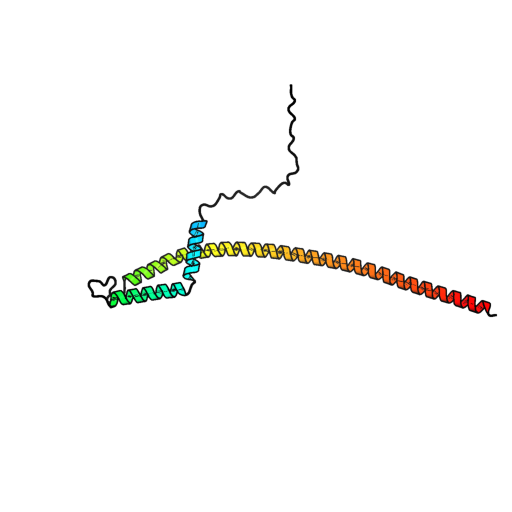 . LEU A 1 143 ? -32.316 -19.072 39.919 1.00 93.56 143 LEU A C 1
ATOM 1129 O O . LEU A 1 143 ? -33.046 -19.859 40.521 1.00 93.56 143 LEU A O 1
ATOM 1133 N N . THR A 1 144 ? -30.992 -19.246 39.877 1.00 93.12 144 THR A N 1
ATOM 1134 C CA . THR A 1 144 ? -30.325 -20.361 40.568 1.00 93.12 144 THR A CA 1
ATOM 1135 C C . THR A 1 144 ? -30.440 -20.217 42.090 1.00 93.12 144 THR A C 1
ATOM 1137 O O . THR A 1 144 ? -30.650 -21.211 42.787 1.00 93.12 144 THR A O 1
ATOM 1140 N N . GLY A 1 145 ? -30.351 -18.989 42.611 1.00 91.25 145 GLY A N 1
ATOM 1141 C CA . GLY A 1 145 ? -30.530 -18.688 44.032 1.00 91.25 145 GLY A CA 1
ATOM 1142 C C . GLY A 1 145 ? -31.938 -19.009 44.540 1.00 91.25 145 GLY A C 1
ATOM 1143 O O . GLY A 1 145 ? -32.084 -19.648 45.586 1.00 91.25 145 GLY A O 1
ATOM 1144 N N . GLU A 1 146 ? -32.977 -18.636 43.789 1.00 90.38 146 GLU A N 1
ATOM 1145 C CA . GLU A 1 146 ? -34.371 -18.949 44.135 1.00 90.38 146 GLU A CA 1
ATOM 1146 C C . GLU A 1 146 ? -34.635 -20.461 44.176 1.00 90.38 146 GLU A C 1
ATOM 1148 O O . GLU A 1 146 ? -35.250 -20.964 45.122 1.00 90.38 146 GLU A O 1
ATOM 1153 N N . VAL A 1 147 ? -34.137 -21.205 43.182 1.00 90.44 147 VAL A N 1
ATOM 1154 C CA . VAL A 1 147 ? -34.304 -22.666 43.108 1.00 90.44 147 VAL A CA 1
ATOM 1155 C C . VAL A 1 147 ? -33.613 -23.361 44.282 1.00 90.44 147 VAL A C 1
ATOM 1157 O O . VAL A 1 147 ? -34.241 -24.179 44.954 1.00 90.44 147 VAL A O 1
ATOM 1160 N N . LEU A 1 148 ? -32.366 -22.986 44.593 1.00 85.69 148 LEU A N 1
ATOM 1161 C CA . LEU A 1 148 ? -31.644 -23.525 45.750 1.00 85.69 148 LEU A CA 1
ATOM 1162 C C . LEU A 1 148 ? -32.380 -23.230 47.062 1.00 85.69 148 LEU A C 1
ATOM 1164 O O . LEU A 1 148 ? -32.538 -24.121 47.896 1.00 85.69 148 LEU A O 1
ATOM 1168 N N . THR A 1 149 ? -32.883 -22.006 47.233 1.00 89.25 149 THR A N 1
ATOM 1169 C CA . THR A 1 149 ? -33.637 -21.612 48.433 1.00 89.25 149 THR A CA 1
ATOM 1170 C C . THR A 1 149 ? -34.906 -22.449 48.585 1.00 89.25 149 THR A C 1
ATOM 1172 O O . THR A 1 149 ? -35.201 -22.947 49.672 1.00 89.25 149 THR A O 1
ATOM 1175 N N . ARG A 1 150 ? -35.645 -22.661 47.490 1.00 93.19 150 ARG A N 1
ATOM 1176 C CA . ARG A 1 150 ? -36.848 -23.501 47.480 1.00 93.19 150 ARG A CA 1
ATOM 1177 C C . ARG A 1 150 ? -36.542 -24.949 47.851 1.00 93.19 150 ARG A C 1
ATOM 1179 O O . ARG A 1 150 ? -37.292 -25.535 48.631 1.00 93.19 150 ARG A O 1
ATOM 1186 N N . ASP A 1 151 ? -35.487 -25.533 47.296 1.00 91.38 151 ASP A N 1
ATOM 1187 C CA . ASP A 1 151 ? -35.123 -26.924 47.570 1.00 91.38 151 ASP A CA 1
ATOM 1188 C C . ASP A 1 151 ? -34.658 -27.119 49.017 1.00 91.38 151 ASP A C 1
ATOM 1190 O O . ASP A 1 151 ? -35.044 -28.102 49.658 1.00 91.38 151 ASP A O 1
ATOM 1194 N N . VAL A 1 152 ? -33.923 -26.153 49.576 1.00 89.31 152 VAL A N 1
ATOM 1195 C CA . VAL A 1 152 ? -33.559 -26.139 51.002 1.00 89.31 152 VAL A CA 1
ATOM 1196 C C . VAL A 1 152 ? -34.810 -26.045 51.875 1.00 89.31 152 VAL A C 1
ATOM 1198 O O . VAL A 1 152 ? -35.019 -26.910 52.724 1.00 89.31 152 VAL A O 1
ATOM 1201 N N . LEU A 1 153 ? -35.697 -25.073 51.622 1.00 91.44 153 LEU A N 1
ATOM 1202 C CA . LEU A 1 153 ? -36.959 -24.927 52.360 1.00 91.44 153 LEU A CA 1
ATOM 1203 C C . LEU A 1 153 ? -37.810 -26.199 52.292 1.00 91.44 153 LEU A C 1
ATOM 1205 O O . LEU A 1 153 ? -38.374 -26.634 53.294 1.00 91.44 153 LEU A O 1
ATOM 1209 N N . ARG A 1 154 ? -37.885 -26.826 51.115 1.00 94.81 154 ARG A N 1
ATOM 1210 C CA . ARG A 1 154 ? -38.617 -28.079 50.912 1.00 94.81 154 ARG A CA 1
ATOM 1211 C C . ARG A 1 154 ? -38.008 -29.235 51.705 1.00 94.81 154 ARG A C 1
ATOM 1213 O O . ARG A 1 154 ? -38.752 -30.086 52.193 1.00 94.81 154 ARG A O 1
ATOM 1220 N N . THR A 1 155 ? -36.685 -29.287 51.803 1.00 95.44 155 THR A N 1
ATOM 1221 C CA . THR A 1 155 ? -35.965 -30.324 52.550 1.00 95.44 155 THR A CA 1
ATOM 1222 C C . THR A 1 155 ? -36.170 -30.156 54.053 1.00 95.44 155 THR A C 1
ATOM 1224 O O . THR A 1 155 ? -36.525 -31.126 54.718 1.00 95.44 155 THR A O 1
ATOM 1227 N N . GLU A 1 156 ? -36.068 -28.932 54.573 1.00 94.06 156 GLU A N 1
ATOM 1228 C CA . GLU A 1 156 ? -36.322 -28.630 55.991 1.00 94.06 156 GLU A CA 1
ATOM 1229 C C . GLU A 1 156 ? -37.784 -28.881 56.392 1.00 94.06 156 GLU A C 1
ATOM 1231 O O . GLU A 1 156 ? -38.060 -29.468 57.442 1.00 94.06 156 GLU A O 1
ATOM 1236 N N . LEU A 1 157 ? -38.739 -28.513 55.529 1.00 92.38 157 LEU A N 1
ATOM 1237 C CA . LEU A 1 157 ? -40.161 -28.813 55.735 1.00 92.38 157 LEU A CA 1
ATOM 1238 C C . LEU A 1 157 ? -40.416 -30.320 55.839 1.00 92.38 157 LEU A C 1
ATOM 1240 O O . LEU A 1 157 ? -41.118 -30.760 56.746 1.00 92.38 157 LEU A O 1
ATOM 1244 N N . ARG A 1 158 ? -39.827 -31.117 54.939 1.00 94.06 158 ARG A N 1
ATOM 1245 C CA . ARG A 1 158 ? -39.924 -32.584 54.988 1.00 94.06 158 ARG A CA 1
ATOM 1246 C C . ARG A 1 158 ? -39.286 -33.157 56.248 1.00 94.06 158 ARG A C 1
ATOM 1248 O O . ARG A 1 158 ? -39.915 -33.961 56.918 1.00 94.06 158 ARG A O 1
ATOM 1255 N N . ALA A 1 159 ? -38.084 -32.704 56.600 1.00 94.38 159 ALA A N 1
ATOM 1256 C CA . ALA A 1 159 ? -37.397 -33.163 57.803 1.00 94.38 159 ALA A CA 1
ATOM 1257 C C . ALA A 1 159 ? -38.194 -32.853 59.082 1.00 94.38 159 ALA A C 1
ATOM 1259 O O . ALA A 1 159 ? -38.189 -33.642 60.023 1.00 94.38 159 ALA A O 1
ATOM 1260 N N . THR A 1 160 ? -38.890 -31.713 59.124 1.00 93.56 160 THR A N 1
ATOM 1261 C CA . THR A 1 160 ? -39.743 -31.342 60.262 1.00 93.56 160 THR A CA 1
ATOM 1262 C C . THR A 1 160 ? -41.007 -32.200 60.325 1.00 93.56 160 THR A C 1
ATOM 1264 O O . THR A 1 160 ? -41.374 -32.644 61.410 1.00 93.56 160 THR A O 1
ATOM 1267 N N . LEU A 1 161 ? -41.643 -32.470 59.180 1.00 93.12 161 LEU A N 1
ATOM 1268 C CA . LEU A 1 161 ? -42.802 -33.366 59.093 1.00 93.12 161 LEU A CA 1
ATOM 1269 C C . LEU A 1 161 ? -42.462 -34.787 59.564 1.00 93.12 161 LEU A C 1
ATOM 1271 O O . LEU A 1 161 ? -43.171 -35.316 60.414 1.00 93.12 161 LEU A O 1
ATOM 1275 N N . ASP A 1 162 ? -41.345 -35.356 59.104 1.00 93.00 162 ASP A N 1
ATOM 1276 C CA . ASP A 1 162 ? -40.904 -36.698 59.516 1.00 93.00 162 ASP A CA 1
ATOM 1277 C C . ASP A 1 162 ? -40.689 -36.799 61.036 1.00 93.00 162 ASP A C 1
ATOM 1279 O O . ASP A 1 162 ? -41.028 -37.810 61.653 1.00 93.00 162 ASP A O 1
ATOM 1283 N N . ARG A 1 163 ? -40.145 -35.753 61.676 1.00 89.94 163 ARG A N 1
ATOM 1284 C CA . ARG A 1 163 ? -39.940 -35.727 63.138 1.00 89.94 163 ARG A CA 1
ATOM 1285 C C . ARG A 1 163 ? -41.251 -35.772 63.920 1.00 89.94 163 ARG A C 1
ATOM 1287 O O . ARG A 1 163 ? -41.276 -36.374 64.990 1.00 89.94 163 ARG A O 1
ATOM 1294 N N . LEU A 1 164 ? -42.302 -35.123 63.419 1.00 91.38 164 LEU A N 1
ATOM 1295 C CA . LEU A 1 164 ? -43.618 -35.117 64.061 1.00 91.38 164 LEU A CA 1
ATOM 1296 C C . LEU A 1 164 ? -44.310 -36.476 63.907 1.00 91.38 164 LEU A C 1
ATOM 1298 O O . LEU A 1 164 ? -44.775 -37.024 64.901 1.00 91.38 164 LEU A O 1
ATOM 1302 N N . ASP A 1 165 ? -44.278 -37.053 62.704 1.00 89.81 165 ASP A N 1
ATOM 1303 C CA . ASP A 1 165 ? -44.839 -38.384 62.421 1.00 89.81 165 ASP A CA 1
ATOM 1304 C C . ASP A 1 165 ? -44.164 -39.473 63.285 1.00 89.81 165 ASP A C 1
ATOM 1306 O O . ASP A 1 165 ? -44.812 -40.327 63.890 1.00 89.81 165 ASP A O 1
ATOM 1310 N N . SER A 1 166 ? -42.840 -39.367 63.457 1.00 83.62 166 SER A N 1
ATOM 1311 C CA . SER A 1 166 ? -42.055 -40.234 64.352 1.00 83.62 166 SER A CA 1
ATOM 1312 C C . SER A 1 166 ? -42.459 -40.117 65.830 1.00 83.62 166 SER A C 1
ATOM 1314 O O . SER A 1 166 ? -42.382 -41.100 66.569 1.00 83.62 166 SER A O 1
ATOM 1316 N N . ALA A 1 167 ? -42.832 -38.915 66.284 1.00 81.31 167 ALA A N 1
ATOM 1317 C CA . ALA A 1 167 ? -43.227 -38.663 67.669 1.00 81.31 167 ALA A CA 1
ATOM 1318 C C . ALA A 1 167 ? -44.623 -39.232 67.963 1.00 81.31 167 ALA A C 1
ATOM 1320 O O . ALA A 1 167 ? -44.784 -39.937 68.960 1.00 81.31 167 ALA A O 1
ATOM 1321 N N . GLU A 1 168 ? -45.588 -39.018 67.061 1.00 77.88 168 GLU A N 1
ATOM 1322 C CA . GLU A 1 168 ? -46.935 -39.599 67.168 1.00 77.88 168 GLU A CA 1
ATOM 1323 C C . GLU A 1 168 ? -46.894 -41.136 67.147 1.00 77.88 168 GLU A C 1
ATOM 1325 O O . GLU A 1 168 ? -47.543 -41.794 67.965 1.00 77.88 168 GLU A O 1
ATOM 1330 N N . ALA A 1 169 ? -46.064 -41.732 66.282 1.00 75.69 169 ALA A N 1
ATOM 1331 C CA . ALA A 1 169 ? -45.885 -43.184 66.229 1.00 75.69 169 ALA A CA 1
ATOM 1332 C C . ALA A 1 169 ? -45.295 -43.774 67.531 1.00 75.69 169 ALA A C 1
ATOM 1334 O O . ALA A 1 169 ? -45.597 -44.915 67.887 1.00 75.69 169 ALA A O 1
ATOM 1335 N N . GLY A 1 170 ? -44.472 -43.010 68.259 1.00 66.94 170 GLY A N 1
ATOM 1336 C CA . GLY A 1 170 ? -43.907 -43.412 69.552 1.00 66.94 170 GLY A CA 1
ATOM 1337 C C . GLY A 1 170 ? -44.894 -43.315 70.722 1.00 66.94 170 GLY A C 1
ATOM 1338 O O . GLY A 1 170 ? -44.784 -44.079 71.682 1.00 66.94 170 GLY A O 1
ATOM 1339 N N . GLU A 1 171 ? -45.872 -42.412 70.640 1.00 60.75 171 GLU A N 1
ATOM 1340 C CA . GLU A 1 171 ? -46.921 -42.232 71.651 1.00 60.75 171 GLU A CA 1
ATOM 1341 C C . GLU A 1 171 ? -48.031 -43.286 71.552 1.00 60.75 171 GLU A C 1
ATOM 1343 O O . GLU A 1 171 ? -48.569 -43.698 72.576 1.00 60.75 171 GLU A O 1
ATOM 1348 N N . GLY A 1 172 ? -48.308 -43.811 70.354 1.00 56.34 172 GLY A N 1
ATOM 1349 C CA . GLY A 1 172 ? -49.282 -44.892 70.145 1.00 56.34 172 GLY A CA 1
ATOM 1350 C C . GLY A 1 172 ? -48.833 -46.295 70.588 1.00 56.34 172 GLY A C 1
ATOM 1351 O O . GLY A 1 172 ? -49.630 -47.229 70.524 1.00 56.34 172 GLY A O 1
ATOM 1352 N N . SER A 1 173 ? -47.577 -46.470 71.018 1.00 53.88 173 SER A N 1
ATOM 1353 C CA . SER A 1 173 ? -47.002 -47.773 71.405 1.00 53.88 173 SER A CA 1
ATOM 1354 C C . SER A 1 173 ? -46.826 -47.970 72.927 1.00 53.88 173 SER A C 1
ATOM 1356 O O . SER A 1 173 ? -46.206 -48.958 73.335 1.00 53.88 173 SER A O 1
ATOM 1358 N N . ARG A 1 174 ? -47.341 -47.062 73.767 1.00 45.47 174 ARG A N 1
ATOM 1359 C CA . ARG A 1 174 ? -47.409 -47.204 75.237 1.00 45.47 174 ARG A CA 1
ATOM 1360 C C . ARG A 1 174 ? -48.829 -47.492 75.700 1.00 45.47 174 ARG A C 1
ATOM 1362 O O . ARG A 1 174 ? -48.947 -48.264 76.676 1.00 45.47 174 ARG A O 1
#

Radius of gyration: 43.43 Å; chains: 1; bounding box: 102×67×120 Å

Sequence (174 aa):
MMAKASRRPALDAPRGRGGMLSRPPAPSRDRFGRFTEWVARAMGTPAFLLGLTLFCVAWIAWNTLMPEQYRFDSAANGFTALTLMLSLQASYAAPLILLAQNRQDDRDRVQIEQDRQRAERNLADTEYLAREIVALRMALTDLTGEVLTRDVLRTELRATLDRLDSAEAGEGSR

Organism: NCBI:txid69369

Secondary structure (DSSP, 8-state):
-------PPPS-S-------------SSHHHHHHHHHHHHHHHTSHHHHHHHHHHHHHHHHHHHHS-GGG-SS-GGGTSHHHHHHHHHHHHHHHHHHHHHHHHHHHHHHHHHHHHHHHHHHHHHHHHHHHHHHHHHHHHHHHHHHHHHHHHHHHHHHHHHHHHHHHHHHHHTT-

Foldseek 3Di:
DDDDDDDDDDPPDPPDPPDDPPDDDDPPPPVLVVVLVVVVVLVPDPVNVVVVVVVVVVLCCPLDVDDPVPRPQHVVVVRVVVVVVVVVVVVVVVVSVVVSVVVVVVVVVVVVVVVVVVVVVVVVVVVVVVVVVVVVVVVVVVVVVVVVVVVVVVVVVVVVVVVVVVVVVVVVPD

pLDDT: mean 81.56, std 15.18, range [44.16, 97.5]

InterPro domains:
  IPR010406 Protein of unknown function DUF1003 [PF06210] (43-142)
  IPR010406 Protein of unknown function DUF1003 [PTHR41386] (29-164)